Protein AF-A0A2N2TBS1-F1 (afdb_monomer)

Foldseek 3Di:
DDPPPDAAEDEPPDVPVSVVVCVVVVHDHDDDDHDDDD

Solvent-accessible surface area (backbone atoms only — not comparable to full-atom values): 2758 Å² total; per-residue (Å²): 136,80,71,85,81,75,76,47,74,74,57,91,86,55,57,65,60,50,54,54,52,27,58,77,69,74,52,70,75,52,93,73,91,81,81,85,86,133

Structure (mmCIF, N/CA/C/O backbone):
data_AF-A0A2N2TBS1-F1
#
_entry.id   AF-A0A2N2TBS1-F1
#
loop_
_atom_site.group_PDB
_atom_site.id
_atom_site.type_symbol
_atom_site.label_atom_id
_atom_site.label_alt_id
_atom_site.label_comp_id
_atom_site.label_asym_id
_atom_site.label_entity_id
_atom_site.label_seq_id
_atom_site.pdbx_PDB_ins_code
_atom_site.Cartn_x
_atom_site.Cartn_y
_atom_site.Cartn_z
_atom_site.occupancy
_atom_site.B_iso_or_equiv
_atom_site.auth_seq_id
_atom_site.auth_comp_id
_atom_site.auth_asym_id
_atom_site.auth_atom_id
_atom_site.pdbx_PDB_model_num
ATOM 1 N N . MET A 1 1 ? -3.073 2.591 20.577 1.00 46.59 1 MET A N 1
ATOM 2 C CA . MET A 1 1 ? -1.901 2.640 19.678 1.00 46.59 1 MET A CA 1
ATOM 3 C C . MET A 1 1 ? -2.441 2.621 18.276 1.00 46.59 1 MET A C 1
ATOM 5 O O . MET A 1 1 ? -2.998 1.612 17.865 1.00 46.59 1 MET A O 1
ATOM 9 N N . SER A 1 2 ? -2.451 3.780 17.638 1.00 51.84 2 SER A N 1
ATOM 10 C CA . SER A 1 2 ? -3.204 3.977 16.421 1.00 51.84 2 SER A CA 1
ATOM 11 C C . SER A 1 2 ? -2.388 3.564 15.200 1.00 51.84 2 SER A C 1
ATOM 13 O O . SER A 1 2 ? -1.217 3.900 15.045 1.00 51.84 2 SER A O 1
ATOM 15 N N . ILE A 1 3 ? -3.043 2.801 14.332 1.00 62.78 3 ILE A N 1
ATOM 16 C CA . ILE A 1 3 ? -2.600 2.408 12.990 1.00 62.78 3 ILE A CA 1
ATOM 17 C C . ILE A 1 3 ? -2.786 3.606 12.029 1.00 62.78 3 ILE A C 1
ATOM 19 O O . ILE A 1 3 ? -2.918 3.436 10.826 1.00 62.78 3 ILE A O 1
ATOM 23 N N . ASP A 1 4 ? -2.783 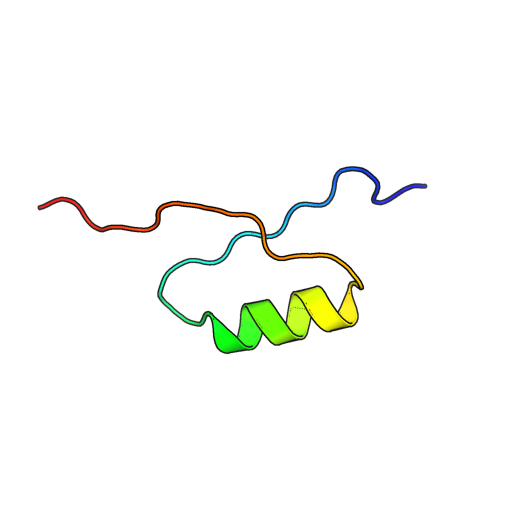4.847 12.534 1.00 66.44 4 ASP A N 1
ATOM 24 C CA . ASP A 1 4 ? -3.219 6.038 11.784 1.00 66.44 4 ASP A CA 1
ATOM 25 C C . ASP A 1 4 ? -2.377 6.311 10.527 1.00 66.44 4 ASP A C 1
ATOM 27 O O . ASP A 1 4 ? -2.826 7.015 9.629 1.00 66.44 4 ASP A O 1
ATOM 31 N N . ASN A 1 5 ? -1.185 5.712 10.425 1.00 78.50 5 ASN A N 1
ATOM 32 C CA . ASN A 1 5 ? -0.277 5.865 9.288 1.00 78.50 5 ASN A CA 1
ATOM 33 C C . ASN A 1 5 ? 0.016 4.550 8.541 1.00 78.50 5 ASN A C 1
ATOM 35 O O . ASN A 1 5 ? 1.040 4.445 7.864 1.00 78.50 5 ASN A O 1
ATOM 39 N N . LEU A 1 6 ? -0.829 3.520 8.662 1.00 82.94 6 LEU A N 1
ATOM 40 C CA . LEU A 1 6 ? -0.639 2.284 7.899 1.00 82.94 6 LEU A CA 1
ATOM 41 C C . LEU A 1 6 ? -1.103 2.473 6.450 1.00 82.94 6 LEU A C 1
ATOM 43 O O . LEU A 1 6 ? -2.290 2.632 6.176 1.00 82.94 6 LEU A O 1
ATOM 47 N N . MET A 1 7 ? -0.157 2.405 5.515 1.00 88.75 7 MET A N 1
ATOM 48 C CA . MET A 1 7 ? -0.430 2.393 4.079 1.00 88.75 7 MET A CA 1
ATOM 49 C C . MET A 1 7 ? -0.022 1.057 3.471 1.00 88.75 7 MET A C 1
ATOM 51 O O . MET A 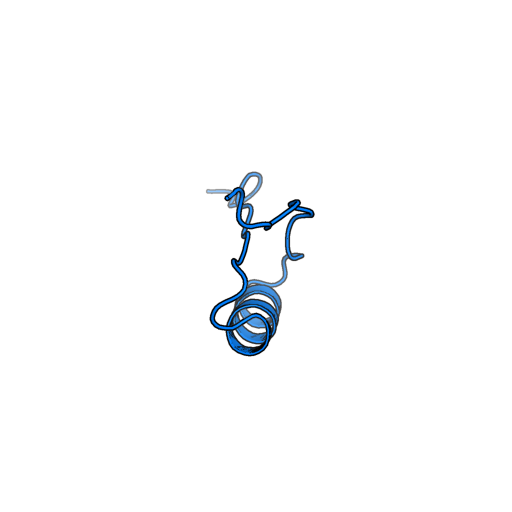1 7 ? 1.068 0.549 3.729 1.00 88.75 7 MET A O 1
ATOM 55 N N . VAL A 1 8 ? -0.892 0.510 2.624 1.00 88.56 8 VAL A N 1
ATOM 56 C CA . VAL A 1 8 ? -0.638 -0.727 1.883 1.00 88.56 8 VAL A CA 1
ATOM 57 C C . VAL A 1 8 ? -0.578 -0.412 0.397 1.00 88.56 8 VAL A C 1
ATOM 59 O O . VAL A 1 8 ? -1.507 0.167 -0.165 1.00 88.56 8 VAL A O 1
ATOM 62 N N . PHE A 1 9 ? 0.505 -0.838 -0.244 1.00 92.62 9 PHE A N 1
ATOM 63 C CA . PHE A 1 9 ? 0.694 -0.786 -1.690 1.00 92.62 9 PHE A CA 1
ATOM 64 C C . PHE A 1 9 ? 0.870 -2.210 -2.217 1.00 92.62 9 PHE A C 1
ATOM 66 O O . PHE A 1 9 ? 1.352 -3.086 -1.499 1.00 92.62 9 PHE A O 1
ATOM 73 N N . THR A 1 10 ? 0.494 -2.454 -3.471 1.00 92.81 10 THR A N 1
ATOM 74 C CA . THR A 1 10 ? 0.698 -3.754 -4.123 1.00 92.81 10 THR A CA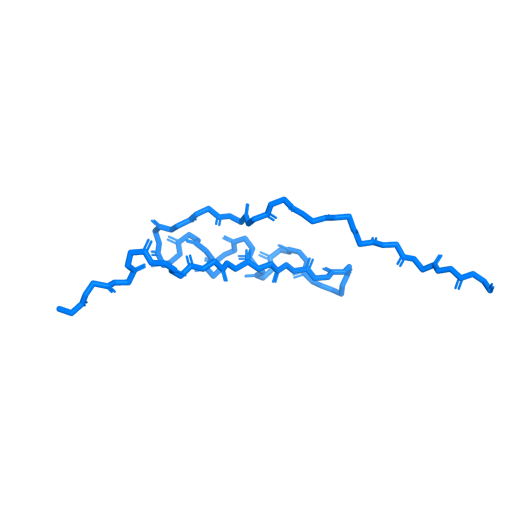 1
ATOM 75 C C . THR A 1 10 ? 1.342 -3.576 -5.485 1.00 92.81 10 THR A C 1
ATOM 77 O O . THR A 1 10 ? 1.067 -2.604 -6.188 1.00 92.81 10 THR A O 1
ATOM 80 N N . GLY A 1 11 ? 2.214 -4.515 -5.841 1.00 89.19 11 GLY A N 1
ATOM 81 C CA . GLY A 1 11 ? 2.765 -4.615 -7.184 1.00 89.19 11 GLY A CA 1
ATOM 82 C C . GLY A 1 11 ? 1.849 -5.392 -8.135 1.00 89.19 11 GLY A C 1
ATOM 83 O O . GLY A 1 11 ? 0.746 -5.806 -7.785 1.00 89.19 11 GLY A O 1
ATOM 84 N N . ASN A 1 12 ? 2.345 -5.676 -9.339 1.00 89.62 12 ASN A N 1
ATOM 85 C CA . ASN A 1 12 ? 1.559 -6.355 -10.379 1.00 89.62 12 ASN A CA 1
ATOM 86 C C . ASN A 1 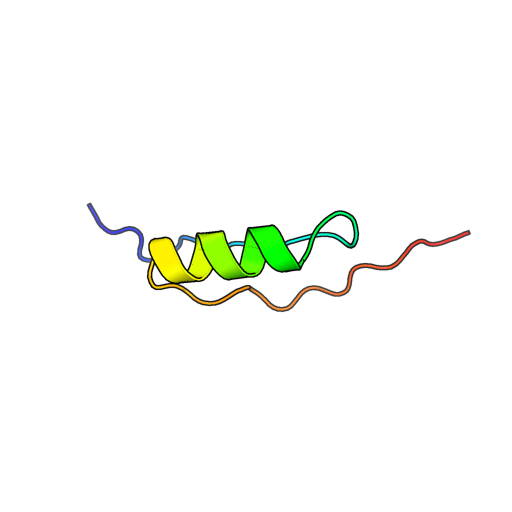12 ? 1.405 -7.874 -10.168 1.00 89.62 12 ASN A C 1
ATOM 88 O O . ASN A 1 12 ? 0.716 -8.528 -10.944 1.00 89.62 12 ASN A O 1
ATOM 92 N N . ALA A 1 13 ? 2.038 -8.449 -9.139 1.00 91.62 13 ALA A N 1
ATOM 93 C CA . ALA A 1 13 ? 2.055 -9.894 -8.915 1.00 91.62 13 ALA A CA 1
ATOM 94 C C . ALA A 1 13 ? 0.691 -10.457 -8.475 1.00 91.62 13 ALA A C 1
ATOM 96 O O . ALA A 1 13 ? 0.258 -11.482 -8.993 1.00 91.62 13 ALA A O 1
ATOM 97 N N . ASN A 1 14 ? 0.009 -9.810 -7.520 1.00 89.56 14 ASN A N 1
ATOM 98 C CA . ASN A 1 14 ? -1.306 -10.258 -7.051 1.00 89.56 14 ASN A CA 1
ATOM 99 C C . ASN A 1 14 ? -2.143 -9.102 -6.458 1.00 89.56 14 ASN A C 1
ATOM 101 O O . ASN A 1 14 ? -2.201 -8.928 -5.236 1.00 89.56 14 ASN A O 1
ATOM 105 N N . PRO A 1 15 ? -2.825 -8.306 -7.301 1.00 89.00 15 PRO A N 1
ATOM 106 C CA . PRO A 1 15 ? -3.672 -7.210 -6.830 1.00 89.00 15 PRO A CA 1
ATOM 107 C C . PRO A 1 15 ? -4.941 -7.689 -6.104 1.00 89.00 15 PRO A C 1
ATOM 109 O O . PRO A 1 15 ? -5.471 -6.961 -5.267 1.00 89.00 15 PRO A O 1
ATOM 112 N N . ARG A 1 16 ? -5.422 -8.912 -6.380 1.00 93.56 16 ARG A N 1
ATOM 113 C CA . ARG A 1 16 ? -6.635 -9.462 -5.746 1.00 93.56 16 ARG A CA 1
ATOM 114 C C . ARG A 1 16 ? -6.417 -9.727 -4.262 1.00 93.56 16 ARG A C 1
ATOM 116 O O . ARG A 1 16 ? -7.171 -9.221 -3.442 1.00 93.56 16 ARG A O 1
ATOM 123 N N . LEU A 1 17 ? -5.328 -10.419 -3.927 1.00 93.25 17 LEU A N 1
ATOM 124 C CA . LEU A 1 17 ? -4.968 -10.684 -2.535 1.00 93.25 17 LEU A CA 1
ATOM 125 C C . LEU A 1 17 ? -4.778 -9.384 -1.747 1.00 93.25 17 LEU A C 1
ATOM 127 O O . LEU A 1 17 ? -5.243 -9.272 -0.618 1.00 93.25 17 LEU A O 1
ATOM 131 N N . ALA A 1 18 ? -4.138 -8.380 -2.350 1.00 92.62 18 ALA A N 1
ATOM 132 C CA . ALA A 1 18 ? -3.972 -7.083 -1.704 1.00 92.62 18 ALA A CA 1
ATOM 133 C C . ALA A 1 18 ? -5.317 -6.396 -1.416 1.00 92.62 18 ALA A C 1
ATOM 135 O O . ALA A 1 18 ? -5.482 -5.834 -0.336 1.00 92.62 18 ALA A O 1
ATOM 1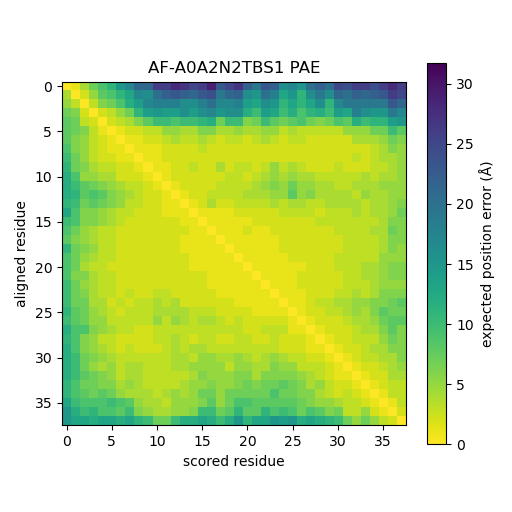36 N N . SER A 1 19 ? -6.285 -6.482 -2.336 1.00 92.12 19 SER A N 1
AT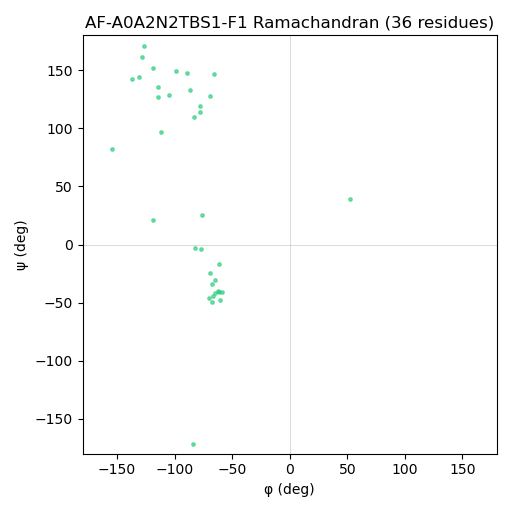OM 137 C CA . SER A 1 19 ? -7.644 -5.964 -2.128 1.00 92.12 19 SER A CA 1
ATOM 138 C C . SER A 1 19 ? -8.357 -6.655 -0.963 1.00 92.12 19 SER A C 1
ATOM 140 O O . SER A 1 19 ? -9.025 -5.994 -0.167 1.00 92.12 19 SER A O 1
ATOM 142 N N . ASP A 1 20 ? -8.204 -7.973 -0.839 1.00 95.00 20 ASP A N 1
ATOM 143 C CA . ASP A 1 20 ? -8.793 -8.720 0.270 1.00 95.00 20 ASP A CA 1
ATOM 144 C C . ASP A 1 20 ? -8.134 -8.322 1.594 1.00 95.00 20 ASP A C 1
ATOM 146 O O . ASP A 1 20 ? -8.828 -8.040 2.567 1.00 95.00 20 ASP A O 1
ATOM 150 N N . VAL A 1 21 ? -6.806 -8.203 1.639 1.00 93.12 21 VAL A N 1
ATOM 151 C CA . VAL A 1 21 ? -6.068 -7.802 2.849 1.00 93.12 21 VAL A CA 1
ATOM 152 C C . VAL A 1 21 ? -6.480 -6.411 3.337 1.00 93.12 21 VAL A C 1
ATOM 154 O O . VAL A 1 21 ? -6.794 -6.254 4.517 1.00 93.12 21 VAL A O 1
ATOM 157 N N . VAL A 1 22 ? -6.549 -5.404 2.456 1.00 93.31 22 VAL A N 1
ATOM 158 C CA . VAL A 1 22 ? -6.951 -4.044 2.869 1.00 93.31 22 VAL A CA 1
ATOM 159 C C . VAL A 1 22 ? -8.403 -3.986 3.352 1.00 93.31 22 VAL A C 1
ATOM 161 O O . VAL A 1 22 ? -8.703 -3.236 4.278 1.00 93.31 22 VAL A O 1
ATOM 164 N N . ARG A 1 23 ? -9.287 -4.843 2.816 1.00 93.12 23 ARG A N 1
ATOM 165 C CA . ARG A 1 23 ? -10.667 -5.001 3.304 1.00 93.12 23 ARG A CA 1
ATOM 166 C C . ARG A 1 23 ? -10.712 -5.554 4.729 1.00 93.12 23 ARG A C 1
ATOM 168 O O . ARG A 1 23 ? -11.497 -5.061 5.531 1.00 93.12 23 ARG A O 1
ATOM 175 N N . HIS A 1 24 ? -9.875 -6.540 5.058 1.00 93.38 24 HIS A N 1
ATOM 176 C CA . HIS A 1 24 ? -9.790 -7.085 6.422 1.00 93.38 24 HIS A CA 1
ATOM 177 C C . HIS A 1 24 ? -9.209 -6.074 7.416 1.00 93.38 24 HIS A C 1
ATOM 179 O O . HIS A 1 24 ? -9.613 -6.042 8.574 1.00 93.38 24 HIS A O 1
ATOM 185 N N . LEU A 1 25 ? -8.281 -5.237 6.955 1.00 90.25 25 LEU A N 1
ATOM 186 C CA . LEU A 1 25 ? -7.660 -4.182 7.754 1.00 90.25 25 LEU A CA 1
ATOM 187 C C . LEU A 1 25 ? -8.511 -2.902 7.830 1.00 90.25 25 LEU A C 1
ATOM 189 O O . LEU A 1 25 ? -8.129 -1.970 8.531 1.00 90.25 25 LEU A O 1
ATOM 193 N N . ASN A 1 26 ? -9.653 -2.856 7.131 1.00 90.12 26 ASN A N 1
ATOM 194 C CA . ASN A 1 26 ? -10.536 -1.693 7.020 1.00 90.12 26 ASN A CA 1
ATOM 195 C C . ASN A 1 26 ? -9.808 -0.406 6.573 1.00 90.12 26 ASN A C 1
ATOM 197 O O . ASN A 1 26 ? -10.084 0.685 7.069 1.00 90.12 26 ASN A O 1
ATOM 201 N N . ILE A 1 27 ? -8.866 -0.543 5.636 1.00 90.38 27 ILE A N 1
ATOM 202 C CA . ILE A 1 27 ? -8.115 0.566 5.030 1.00 90.38 27 ILE A CA 1
ATOM 203 C C . ILE A 1 27 ? -8.203 0.511 3.502 1.00 90.38 27 ILE A C 1
ATOM 205 O O . ILE A 1 27 ? -8.680 -0.462 2.917 1.00 90.38 27 ILE A O 1
ATOM 209 N N . HIS A 1 28 ? -7.734 1.563 2.834 1.00 89.00 28 HIS A N 1
ATOM 210 C CA . HIS A 1 28 ? -7.697 1.631 1.375 1.00 89.00 28 HIS A CA 1
ATOM 211 C C . HIS A 1 28 ? -6.314 1.285 0.822 1.00 89.00 28 HIS A C 1
ATOM 213 O O . HIS A 1 28 ? -5.286 1.561 1.443 1.00 89.00 28 HIS A O 1
ATOM 219 N N . LEU A 1 29 ? -6.295 0.709 -0.382 1.00 88.62 29 LEU A N 1
ATOM 220 C CA . LEU A 1 29 ? -5.060 0.498 -1.127 1.00 88.62 29 LEU A CA 1
ATOM 221 C C . LEU A 1 29 ? -4.512 1.854 -1.598 1.00 88.62 29 LEU A C 1
ATOM 223 O O . LEU A 1 29 ? -5.223 2.638 -2.231 1.00 88.62 29 LEU A O 1
ATOM 227 N N . GLY A 1 30 ? -3.244 2.119 -1.299 1.00 88.44 30 GLY A N 1
ATOM 228 C CA . GLY A 1 30 ? -2.560 3.330 -1.733 1.00 88.44 30 GLY A CA 1
ATOM 229 C C . GLY A 1 30 ? -2.390 3.377 -3.253 1.00 88.44 30 GLY A C 1
ATOM 230 O O . GLY A 1 30 ? -2.189 2.355 -3.914 1.00 88.44 30 GLY A O 1
ATOM 231 N N . ARG A 1 31 ? -2.446 4.583 -3.827 1.00 87.56 31 ARG A N 1
ATOM 232 C CA . ARG A 1 31 ? -2.162 4.800 -5.252 1.00 87.56 31 ARG A CA 1
ATOM 233 C C . ARG A 1 31 ? -0.652 4.779 -5.485 1.00 87.56 31 ARG A C 1
ATOM 235 O O . ARG A 1 31 ? 0.051 5.641 -4.970 1.00 87.56 31 ARG A O 1
ATOM 242 N N . ALA A 1 32 ? -0.173 3.845 -6.302 1.00 89.75 32 ALA A N 1
ATOM 243 C CA . ALA A 1 32 ? 1.215 3.785 -6.753 1.00 89.75 32 ALA A CA 1
ATOM 244 C C . ALA A 1 32 ? 1.287 3.462 -8.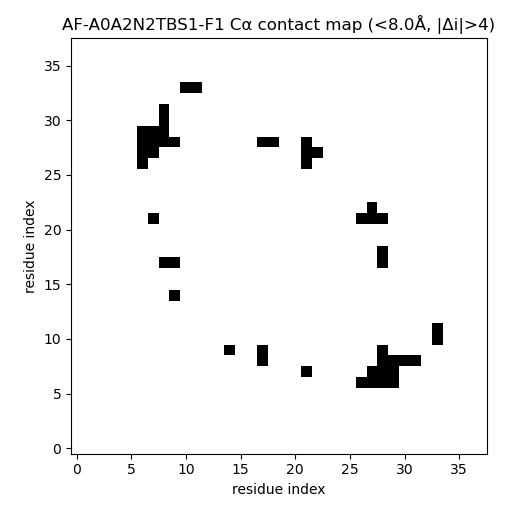250 1.00 89.75 32 ALA A C 1
ATOM 246 O O . ALA A 1 32 ? 0.508 2.657 -8.759 1.00 89.75 32 ALA A O 1
ATOM 247 N N . THR A 1 33 ? 2.237 4.079 -8.952 1.00 86.69 33 THR A N 1
ATOM 248 C CA . THR A 1 33 ? 2.564 3.717 -10.336 1.00 86.69 33 THR A CA 1
ATOM 249 C C . THR A 1 33 ? 3.520 2.532 -10.305 1.00 86.69 33 THR A C 1
ATOM 251 O O . THR A 1 33 ? 4.672 2.685 -9.911 1.00 86.69 33 THR A O 1
ATOM 254 N N . VAL A 1 34 ? 3.049 1.350 -10.708 1.00 87.06 34 VAL A N 1
ATOM 255 C CA . VAL A 1 34 ? 3.872 0.134 -10.757 1.00 87.06 34 VAL A CA 1
ATOM 256 C C . VAL A 1 34 ? 4.082 -0.280 -12.211 1.00 87.06 34 VAL A C 1
ATOM 258 O O . VAL A 1 34 ? 3.240 -0.939 -12.821 1.00 87.06 34 VAL A O 1
ATOM 261 N N . SER A 1 35 ? 5.223 0.111 -12.772 1.00 87.44 35 SER A N 1
ATOM 262 C CA . SER A 1 35 ? 5.644 -0.221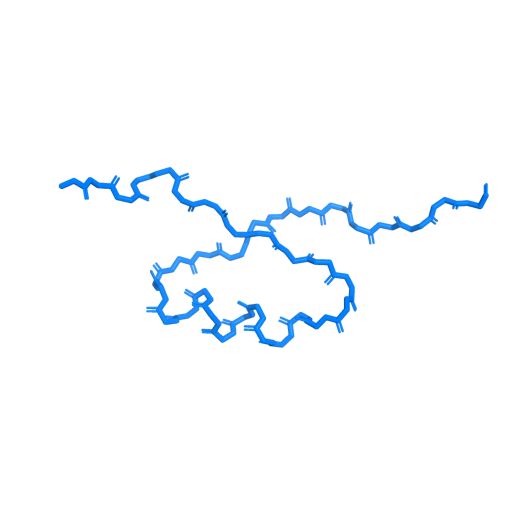 -14.136 1.00 87.44 35 SER A CA 1
ATOM 263 C C . SER A 1 35 ? 7.058 -0.807 -14.143 1.00 87.44 35 SER A C 1
ATOM 265 O O . SER A 1 35 ? 7.813 -0.668 -13.182 1.00 87.44 35 SER A O 1
ATOM 267 N N . ARG A 1 36 ? 7.414 -1.503 -15.227 1.00 87.50 36 ARG A N 1
ATOM 268 C CA . ARG A 1 36 ? 8.777 -1.986 -15.473 1.00 87.50 36 ARG A CA 1
ATOM 269 C C . ARG A 1 36 ? 9.421 -1.100 -16.534 1.00 87.50 36 ARG A C 1
ATOM 271 O O . ARG A 1 36 ? 8.826 -0.915 -17.593 1.00 87.50 36 ARG A O 1
ATOM 278 N N . PHE A 1 37 ? 10.616 -0.592 -16.258 1.00 82.62 37 PHE A N 1
ATOM 279 C CA . PHE A 1 37 ? 11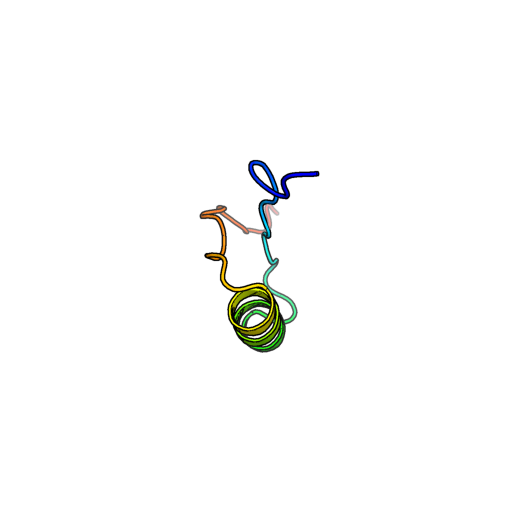.463 0.062 -17.258 1.00 82.62 37 PHE A CA 1
ATOM 280 C C . PHE A 1 37 ? 12.364 -0.987 -17.932 1.00 82.62 37 PHE A C 1
ATOM 282 O O . PHE A 1 37 ? 12.682 -2.004 -17.311 1.00 82.62 37 PHE A O 1
ATOM 289 N N . SER A 1 38 ? 12.680 -0.782 -19.212 1.00 73.00 38 SER A N 1
ATOM 290 C CA . SER A 1 38 ? 13.534 -1.657 -20.032 1.00 73.00 38 SER A CA 1
ATOM 291 C C . SER A 1 38 ? 15.011 -1.362 -19.837 1.00 73.00 38 SER A C 1
ATOM 293 O O . SER A 1 38 ? 15.336 -0.154 -19.879 1.00 73.00 38 SER A O 1
#

pLDDT: mean 85.76, std 11.06, range [46.59, 95.0]

Secondary structure (DSSP, 8-state):
---TT--B---TT-HHHHHHHHHHTT-PBPP-------

Radius of gyration: 11.76 Å; Cα contacts (8 Å, |Δi|>4): 24; chains: 1; bounding box: 24×17×40 Å

Mean predicted aligned error: 5.2 Å

Sequence (38 aa):
MSIDNLMVFTGNANPRLASDVVRHLNIHLGRATVSRFS